Protein AF-F4RS37-F1 (afdb_monomer_lite)

Sequence (106 aa):
MKLVLSPKFLAIGFMLMCTAVIAGKDDDDCFKLLPGETYHGLSWTPEDNGGGLLSNSENHQVTVYAPGSDEKLETSEGTECIGSSLVHSGSEESDLFLWISIAGHH

Radius of gyration: 20.54 Å; chains: 1; bounding box: 35×50×62 Å

Organism: Melampsora larici-populina (strain 98AG31 / pathotype 3-4-7) (NCBI:txid747676)

Secondary structure (DSSP, 8-state):
------GGGSSSSSS-SS---------TTEEEE-BT-EETTEEEEE-TTS-EEEEETT---EEEE-TTSS-EEEE--SEEEEPGGG-EE-SSTT-EEEEEEETT--

Structure (mmCIF, N/CA/C/O backbone):
data_AF-F4RS37-F1
#
_entry.id   AF-F4RS37-F1
#
loop_
_atom_site.group_PDB
_atom_site.id
_atom_site.type_symbol
_atom_site.label_atom_id
_atom_site.label_alt_id
_atom_site.label_comp_id
_atom_site.label_asym_id
_atom_site.label_entity_id
_atom_site.label_seq_id
_atom_site.pdbx_PDB_ins_code
_atom_site.Cartn_x
_a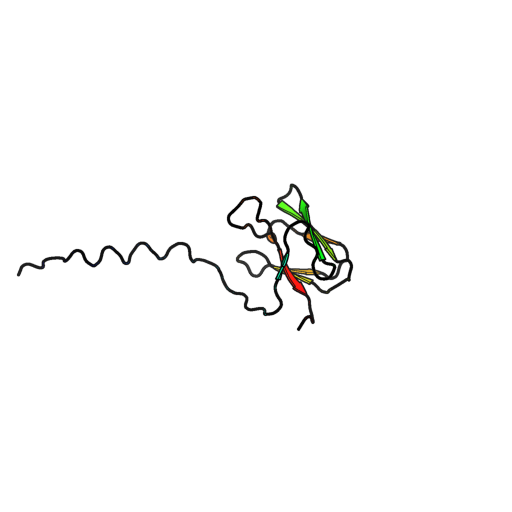tom_site.Cartn_y
_atom_site.Cartn_z
_atom_site.occupancy
_atom_site.B_iso_or_equiv
_atom_site.auth_seq_id
_atom_site.auth_comp_id
_atom_site.auth_asym_id
_atom_site.auth_atom_id
_atom_site.pdbx_PDB_model_num
ATOM 1 N N . MET A 1 1 ? 19.549 -38.589 -50.259 1.00 40.56 1 MET A N 1
ATOM 2 C CA . MET A 1 1 ? 18.445 -38.157 -49.374 1.00 40.56 1 MET A CA 1
ATOM 3 C C . MET A 1 1 ? 18.641 -36.676 -49.085 1.00 40.56 1 MET A C 1
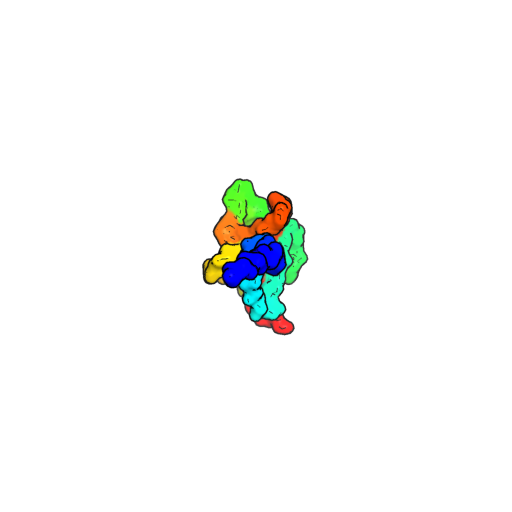ATOM 5 O O . MET A 1 1 ? 19.641 -36.322 -48.480 1.00 40.56 1 MET A O 1
ATOM 9 N N . LYS A 1 2 ? 17.784 -35.806 -49.632 1.00 42.41 2 LYS A N 1
ATOM 10 C CA . LYS A 1 2 ? 17.866 -34.344 -49.480 1.00 42.41 2 LYS A CA 1
ATOM 11 C C . LYS A 1 2 ? 16.826 -33.946 -48.431 1.00 42.41 2 LYS A C 1
ATOM 13 O O . LYS A 1 2 ? 15.637 -33.957 -48.731 1.00 42.41 2 LYS A O 1
ATOM 18 N N . LEU A 1 3 ? 17.263 -33.681 -47.201 1.00 48.34 3 LEU A N 1
ATOM 19 C CA . LEU A 1 3 ? 16.404 -33.112 -46.162 1.00 48.34 3 LEU A CA 1
ATOM 20 C C . LEU A 1 3 ? 16.273 -31.615 -46.442 1.00 48.34 3 LEU A C 1
ATOM 22 O O . LEU A 1 3 ? 17.206 -30.842 -46.244 1.00 48.34 3 LEU A O 1
ATOM 26 N N . VAL A 1 4 ? 15.124 -31.234 -46.989 1.00 53.84 4 VAL A N 1
ATOM 27 C CA . VAL A 1 4 ? 14.761 -29.843 -47.241 1.00 53.84 4 VAL A CA 1
ATOM 28 C C . VAL A 1 4 ? 14.186 -29.310 -45.931 1.00 53.84 4 VAL A C 1
ATOM 30 O O . VAL A 1 4 ? 13.060 -29.641 -45.564 1.00 53.84 4 VAL A O 1
ATOM 33 N N . LEU A 1 5 ? 14.993 -28.556 -45.183 1.00 50.84 5 LEU A N 1
ATOM 34 C CA . LEU A 1 5 ? 14.565 -27.887 -43.957 1.00 50.84 5 LEU A CA 1
ATOM 35 C C . LEU A 1 5 ? 13.531 -26.816 -44.339 1.00 50.84 5 LEU A C 1
ATOM 37 O O . LEU A 1 5 ? 13.869 -25.794 -44.933 1.00 50.84 5 LEU A O 1
ATOM 41 N N . SER A 1 6 ? 12.251 -27.077 -44.076 1.00 52.72 6 SER A N 1
ATOM 42 C CA . SER A 1 6 ? 11.177 -26.130 -44.380 1.00 52.72 6 SER A CA 1
ATOM 43 C C . SER A 1 6 ? 11.188 -24.940 -43.400 1.00 52.72 6 SER A C 1
ATOM 45 O O . SER A 1 6 ? 11.385 -25.171 -42.207 1.00 52.72 6 SER A O 1
ATOM 47 N N . PRO A 1 7 ? 10.871 -23.700 -43.826 1.00 49.19 7 PRO A N 1
ATOM 48 C CA . PRO A 1 7 ? 11.062 -22.466 -43.040 1.00 49.19 7 PRO A CA 1
ATOM 49 C C . PRO A 1 7 ? 10.055 -22.255 -41.893 1.00 49.19 7 PRO A C 1
ATOM 51 O O . PRO A 1 7 ? 9.968 -21.173 -41.323 1.00 49.19 7 PRO A O 1
ATOM 54 N N . LYS A 1 8 ? 9.244 -23.265 -41.567 1.00 44.78 8 LYS A N 1
ATOM 55 C CA . LYS A 1 8 ? 8.054 -23.126 -40.711 1.00 44.78 8 LYS A CA 1
ATOM 56 C C . LYS A 1 8 ? 8.330 -23.224 -39.208 1.00 44.78 8 LYS A C 1
ATOM 58 O O . LYS A 1 8 ? 7.390 -23.191 -38.426 1.00 44.78 8 LYS A O 1
ATOM 63 N N . PHE A 1 9 ? 9.595 -23.302 -38.799 1.00 51.53 9 PHE A N 1
ATOM 64 C CA . PHE A 1 9 ? 9.979 -23.428 -37.387 1.00 51.53 9 PHE A CA 1
ATOM 65 C C . PHE A 1 9 ? 10.626 -22.172 -36.788 1.00 51.53 9 PHE A C 1
ATOM 67 O O . PHE A 1 9 ? 11.031 -22.195 -35.632 1.00 51.53 9 PHE A O 1
ATOM 74 N N . LEU A 1 10 ? 10.679 -21.056 -37.522 1.00 49.94 10 LEU A N 1
ATOM 75 C CA . LEU A 1 10 ? 11.312 -19.819 -37.045 1.00 49.94 10 LEU A CA 1
ATOM 76 C C . LEU A 1 10 ? 10.327 -18.790 -36.447 1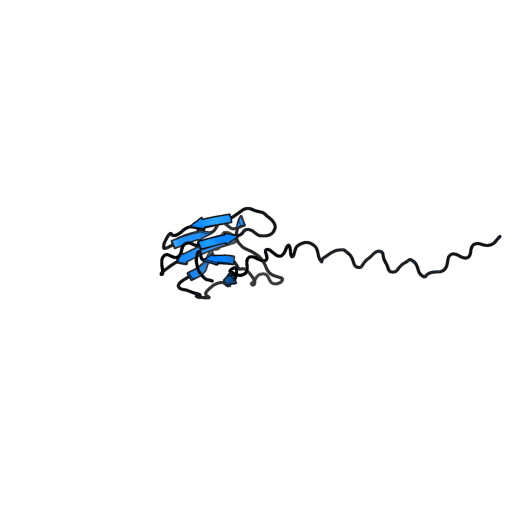.00 49.94 10 LEU A C 1
ATOM 78 O O . LEU A 1 10 ? 10.651 -17.612 -36.369 1.00 49.94 10 LEU A O 1
ATOM 82 N N . ALA A 1 11 ? 9.120 -19.201 -36.049 1.00 50.09 11 ALA A N 1
ATOM 83 C CA . ALA A 1 11 ? 8.093 -18.285 -35.526 1.00 50.09 11 ALA A CA 1
ATOM 84 C C . ALA A 1 11 ? 7.533 -18.677 -34.144 1.00 50.09 11 ALA A C 1
ATOM 86 O O . ALA A 1 11 ? 6.568 -18.078 -33.688 1.00 50.09 11 ALA A O 1
ATOM 87 N N . ILE A 1 12 ? 8.130 -19.664 -33.465 1.00 52.09 12 ILE A N 1
ATOM 88 C CA . ILE A 1 12 ? 7.692 -20.129 -32.128 1.00 52.09 12 ILE A CA 1
ATOM 89 C C . ILE A 1 12 ? 8.744 -19.784 -31.047 1.00 52.09 12 ILE A C 1
ATOM 91 O O . ILE A 1 12 ? 8.667 -20.229 -29.912 1.00 52.09 12 ILE A O 1
ATOM 95 N N . GLY A 1 13 ? 9.747 -18.962 -31.379 1.00 47.62 13 GLY A N 1
ATOM 96 C CA . GLY A 1 13 ? 10.866 -18.647 -30.480 1.00 47.62 13 GLY A CA 1
ATOM 97 C C . GLY A 1 13 ? 10.887 -17.239 -29.880 1.00 47.62 13 GLY A C 1
ATOM 98 O O . GLY A 1 13 ? 11.827 -16.938 -29.155 1.00 47.62 13 GLY A O 1
ATOM 99 N N . PHE A 1 14 ? 9.928 -16.357 -30.192 1.00 45.06 14 PHE A N 1
ATOM 100 C CA . PHE A 1 14 ? 10.070 -14.924 -29.869 1.00 45.06 14 PHE A CA 1
ATOM 101 C C . PHE A 1 14 ? 8.793 -14.216 -29.386 1.00 45.06 14 PHE A C 1
ATOM 103 O O . PHE A 1 14 ? 8.711 -12.995 -29.428 1.00 45.06 14 PHE A O 1
ATOM 110 N N . MET A 1 15 ? 7.791 -14.963 -28.916 1.00 46.72 15 MET A N 1
ATOM 111 C CA . MET A 1 15 ? 6.559 -14.388 -28.353 1.00 46.72 15 MET A CA 1
ATOM 112 C C . MET A 1 15 ? 6.243 -15.002 -26.980 1.00 46.72 15 MET A C 1
ATOM 114 O O . MET A 1 15 ? 5.124 -15.416 -26.705 1.00 46.72 15 MET A O 1
ATOM 118 N N . LEU A 1 16 ? 7.275 -15.157 -26.147 1.00 46.72 16 LEU A N 1
ATOM 119 C CA . LEU A 1 16 ? 7.176 -15.770 -24.814 1.00 46.72 16 LEU A CA 1
ATOM 120 C C . LEU A 1 16 ? 8.145 -15.117 -23.816 1.00 46.72 16 LEU A C 1
ATOM 122 O O . LEU A 1 16 ? 8.706 -15.764 -22.941 1.00 46.72 16 LEU A O 1
ATOM 126 N N . MET A 1 17 ? 8.364 -13.814 -23.982 1.00 46.38 17 MET A N 1
ATOM 127 C CA . MET A 1 17 ? 9.045 -12.955 -23.019 1.00 46.38 17 MET A CA 1
ATOM 128 C C . MET A 1 17 ? 8.209 -11.676 -22.908 1.00 46.38 17 MET A C 1
ATOM 130 O O . MET A 1 17 ? 7.883 -11.088 -23.934 1.00 46.38 17 MET A O 1
ATOM 134 N N . CYS A 1 18 ? 7.856 -11.306 -21.674 1.00 40.00 18 CYS A N 1
ATOM 135 C CA . CYS A 1 18 ? 6.997 -10.183 -21.246 1.00 40.00 18 CYS A CA 1
ATOM 136 C C . CYS A 1 18 ? 5.508 -10.463 -20.943 1.00 40.00 18 CYS A C 1
ATOM 138 O O . CYS A 1 18 ? 4.735 -9.521 -20.836 1.00 40.00 18 CYS A O 1
ATOM 140 N N . THR A 1 19 ? 5.107 -11.706 -20.657 1.00 45.59 19 THR A N 1
ATOM 141 C CA . THR A 1 19 ? 3.966 -11.971 -19.738 1.00 45.59 19 THR A CA 1
ATOM 142 C C . THR A 1 19 ? 4.451 -12.537 -18.404 1.00 45.59 19 THR A C 1
ATOM 144 O O . THR A 1 19 ? 3.785 -13.351 -17.768 1.00 45.59 19 THR A O 1
ATOM 147 N N . ALA A 1 20 ? 5.662 -12.154 -17.997 1.00 47.38 20 ALA A N 1
ATOM 148 C CA . ALA A 1 20 ? 6.180 -12.501 -16.690 1.00 47.38 20 ALA A CA 1
ATOM 149 C C . ALA A 1 20 ? 5.547 -11.566 -15.654 1.00 47.38 20 ALA A C 1
ATOM 151 O O . ALA A 1 20 ? 5.761 -10.359 -15.691 1.00 47.38 20 ALA A O 1
ATOM 152 N N . VAL A 1 21 ? 4.827 -12.186 -14.722 1.00 44.94 21 VAL A N 1
ATOM 153 C CA . VAL A 1 21 ? 4.367 -11.630 -13.445 1.00 44.94 21 VAL A CA 1
ATOM 154 C C . VAL A 1 21 ? 3.154 -10.697 -13.527 1.00 44.94 21 VAL A C 1
ATOM 156 O O . VAL A 1 21 ? 3.171 -9.569 -13.059 1.00 44.94 21 VAL A O 1
ATOM 159 N N . ILE A 1 22 ? 2.029 -11.235 -13.993 1.00 46.00 22 ILE A N 1
ATOM 160 C CA . ILE A 1 22 ? 0.811 -11.077 -13.188 1.00 46.00 22 ILE A CA 1
ATOM 161 C C . ILE A 1 22 ? 0.627 -12.425 -12.504 1.00 46.00 22 ILE A C 1
ATOM 163 O O . ILE A 1 22 ? -0.106 -13.294 -12.969 1.00 46.00 22 ILE A O 1
ATOM 167 N N . ALA A 1 23 ? 1.410 -12.649 -11.447 1.00 44.22 23 ALA A N 1
ATOM 168 C CA . ALA A 1 23 ? 1.004 -13.608 -10.440 1.00 44.22 23 ALA A CA 1
ATOM 169 C C . ALA A 1 23 ? -0.258 -13.004 -9.825 1.00 44.22 23 ALA A C 1
ATOM 171 O O . ALA A 1 23 ? -0.174 -12.103 -8.994 1.00 44.22 23 ALA A O 1
ATOM 172 N N . GLY A 1 24 ? -1.415 -13.416 -10.345 1.00 39.56 24 GLY A N 1
ATOM 173 C CA . GLY A 1 24 ? -2.690 -13.147 -9.714 1.00 39.56 24 GLY A CA 1
ATOM 174 C C . GLY A 1 24 ? -2.604 -13.660 -8.286 1.00 39.56 24 GLY A C 1
ATOM 175 O O . GLY A 1 24 ? -2.543 -14.867 -8.058 1.00 39.56 24 GLY A O 1
ATOM 176 N N . LYS A 1 25 ? -2.541 -12.739 -7.326 1.00 47.38 25 LYS A N 1
ATOM 177 C CA . LYS A 1 25 ? -3.200 -12.984 -6.055 1.00 47.38 25 LYS A CA 1
ATOM 178 C C . LYS A 1 25 ? -4.673 -12.713 -6.335 1.00 47.38 25 LYS A C 1
ATOM 180 O O . LYS A 1 25 ? -5.109 -11.568 -6.319 1.00 47.38 25 LYS A O 1
ATOM 185 N N . ASP A 1 26 ? -5.389 -13.781 -6.673 1.00 44.91 26 ASP A N 1
ATOM 186 C CA . ASP A 1 26 ? -6.829 -13.897 -6.449 1.00 44.91 26 ASP A CA 1
ATOM 187 C C . ASP A 1 26 ? -7.072 -13.867 -4.924 1.00 44.91 26 ASP A C 1
ATOM 189 O O . ASP A 1 26 ? -7.408 -14.874 -4.309 1.00 44.91 26 ASP A O 1
ATOM 193 N N . ASP A 1 27 ? -6.794 -12.731 -4.286 1.00 54.31 27 ASP A N 1
ATOM 194 C CA . ASP A 1 27 ? -7.449 -12.361 -3.039 1.00 54.31 27 ASP A CA 1
ATOM 195 C C . ASP A 1 27 ? -8.620 -11.492 -3.511 1.00 54.31 27 ASP A C 1
ATOM 197 O O . ASP A 1 27 ? -8.398 -10.349 -3.916 1.00 54.31 27 ASP A O 1
ATOM 201 N N . ASP A 1 28 ? -9.838 -12.051 -3.544 1.00 59.31 28 ASP A N 1
ATOM 202 C CA . ASP A 1 28 ? -11.073 -11.410 -4.052 1.00 59.31 28 ASP A CA 1
ATOM 203 C C . ASP A 1 28 ? -11.348 -10.010 -3.438 1.00 59.31 28 ASP A C 1
ATOM 205 O O . ASP A 1 28 ? -12.151 -9.243 -3.968 1.00 59.31 28 ASP A O 1
ATOM 209 N N . ASP A 1 29 ? -10.620 -9.639 -2.378 1.00 78.00 29 ASP A N 1
ATOM 210 C CA . ASP A 1 29 ? -10.783 -8.412 -1.595 1.00 78.00 29 ASP A CA 1
ATOM 211 C C . ASP A 1 29 ? -9.647 -7.378 -1.801 1.00 78.00 29 ASP A C 1
ATOM 213 O O . ASP A 1 29 ? -9.573 -6.372 -1.085 1.00 78.00 29 ASP A O 1
ATOM 217 N N . CYS A 1 30 ? -8.731 -7.602 -2.754 1.00 87.12 30 CYS A N 1
ATOM 218 C CA . CYS A 1 30 ? -7.683 -6.632 -3.092 1.00 87.12 30 CYS A CA 1
ATOM 219 C C . CYS A 1 30 ? -8.174 -5.563 -4.079 1.00 87.12 30 CYS A C 1
ATOM 221 O O . CYS A 1 30 ? -8.758 -5.864 -5.120 1.00 87.12 30 CYS A O 1
ATOM 223 N N . PHE A 1 31 ? -7.841 -4.300 -3.822 1.00 90.19 31 PHE A N 1
ATOM 224 C CA . PHE A 1 31 ? -8.096 -3.192 -4.739 1.00 90.19 31 PHE A CA 1
ATOM 225 C C . PHE A 1 31 ? -6.854 -2.323 -4.945 1.00 90.19 31 PHE A C 1
ATOM 227 O O . PHE A 1 31 ? -5.935 -2.270 -4.123 1.00 90.19 31 PHE A O 1
ATOM 234 N N . LYS A 1 32 ? -6.838 -1.642 -6.090 1.00 91.94 32 LYS A N 1
ATOM 235 C CA . LYS A 1 32 ? -5.803 -0.684 -6.467 1.00 91.94 32 LYS A CA 1
ATOM 236 C C . LYS A 1 32 ? -6.154 0.678 -5.873 1.00 91.94 32 LYS A C 1
ATOM 238 O O . LYS A 1 32 ? -7.238 1.183 -6.147 1.00 91.94 32 LYS A O 1
ATOM 243 N N . LEU A 1 33 ? -5.233 1.282 -5.123 1.00 92.75 33 LEU A N 1
ATOM 244 C CA . LEU A 1 33 ? -5.350 2.658 -4.637 1.00 92.75 33 LEU A CA 1
ATOM 245 C C . LEU A 1 33 ? -4.334 3.552 -5.356 1.00 92.75 33 LEU A C 1
ATOM 247 O O . LEU A 1 33 ? -3.123 3.344 -5.233 1.00 92.75 33 LEU A O 1
ATOM 251 N N . LEU A 1 34 ? -4.826 4.529 -6.121 1.00 92.12 34 LEU A N 1
ATOM 252 C CA . LEU A 1 34 ? -3.997 5.515 -6.817 1.00 92.12 34 LEU A CA 1
ATOM 253 C C . LEU A 1 34 ? -3.654 6.717 -5.914 1.00 92.12 34 LEU A C 1
ATOM 255 O O . LEU A 1 34 ? -4.343 6.967 -4.920 1.00 92.12 34 LEU A O 1
ATOM 259 N N . PRO A 1 35 ? -2.612 7.499 -6.258 1.00 91.62 35 PRO A N 1
ATOM 260 C CA . PRO A 1 35 ? -2.256 8.720 -5.554 1.00 91.62 35 PRO A CA 1
ATOM 261 C C . PRO A 1 35 ? -3.434 9.692 -5.525 1.00 91.62 35 PRO A C 1
ATOM 263 O O . PRO A 1 35 ? -4.004 10.018 -6.566 1.00 91.62 35 PRO A O 1
ATOM 266 N N . GLY A 1 36 ? -3.774 10.194 -4.341 1.00 87.50 36 GLY A N 1
ATOM 267 C CA . GLY A 1 36 ? -4.832 11.188 -4.164 1.00 87.50 36 GLY A CA 1
ATOM 268 C C . GLY A 1 36 ? -6.261 10.658 -4.318 1.00 87.50 36 GLY A C 1
ATOM 269 O O . GLY A 1 36 ? -7.199 11.430 -4.122 1.00 87.50 36 GLY A O 1
ATOM 270 N N . GLU A 1 37 ? -6.451 9.372 -4.624 1.00 90.69 37 GLU A N 1
ATOM 271 C CA . GLU A 1 37 ? -7.763 8.738 -4.523 1.00 90.69 37 GLU A CA 1
ATOM 272 C C . GLU A 1 37 ? -8.088 8.403 -3.066 1.00 90.69 37 GLU A C 1
ATOM 274 O O . GLU A 1 37 ? -7.200 8.128 -2.255 1.00 90.69 37 GLU A O 1
ATOM 279 N N . THR A 1 38 ? -9.383 8.416 -2.749 1.00 93.25 38 THR A N 1
ATOM 280 C CA . THR A 1 38 ? -9.894 7.979 -1.450 1.00 93.25 38 THR A CA 1
ATOM 281 C C . THR A 1 38 ? -10.869 6.828 -1.648 1.00 93.25 38 THR A C 1
ATOM 283 O O . THR A 1 38 ? -11.849 6.968 -2.381 1.00 93.25 38 THR A O 1
ATOM 286 N N . TYR A 1 39 ? -10.641 5.717 -0.953 1.00 90.31 39 TYR A N 1
ATOM 287 C CA . TYR A 1 39 ? -11.497 4.534 -0.987 1.00 90.31 39 TYR A CA 1
ATOM 288 C C . TYR A 1 39 ? -11.650 3.957 0.423 1.00 90.31 39 TYR A C 1
ATOM 290 O O . TYR A 1 39 ? -10.648 3.708 1.082 1.00 90.31 39 TYR A O 1
ATOM 298 N N . HIS A 1 40 ? -12.886 3.786 0.912 1.00 88.69 40 HIS A N 1
ATOM 299 C CA . HIS A 1 40 ? -13.176 3.327 2.290 1.00 88.69 40 HIS A CA 1
ATOM 300 C C . HIS A 1 40 ? -12.365 4.059 3.372 1.00 88.69 40 HIS A C 1
ATOM 302 O O . HIS A 1 40 ? -11.736 3.449 4.230 1.00 88.69 40 HIS A O 1
ATOM 308 N N . GLY A 1 41 ? -12.279 5.388 3.271 1.00 91.50 41 GLY A N 1
ATOM 309 C CA . GLY A 1 41 ? -11.514 6.204 4.218 1.00 91.50 41 GLY A CA 1
ATOM 310 C C . GLY A 1 41 ? -9.988 6.055 4.134 1.00 91.50 41 GLY A C 1
ATOM 311 O O . GLY A 1 41 ? -9.292 6.685 4.938 1.00 91.50 41 GLY A O 1
ATOM 312 N N . LEU A 1 42 ? -9.476 5.277 3.173 1.00 94.62 42 LEU A N 1
AT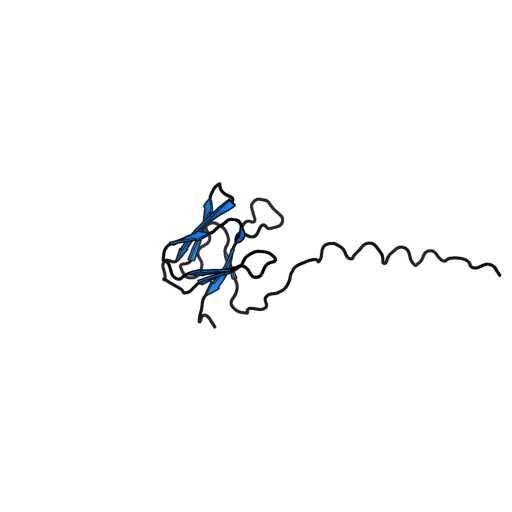OM 313 C CA . LEU A 1 42 ? -8.059 5.166 2.843 1.00 94.62 42 LEU A CA 1
ATOM 314 C C . LEU A 1 42 ? -7.689 6.144 1.740 1.00 94.62 42 LEU A C 1
ATOM 316 O O . LEU A 1 42 ? -8.362 6.186 0.715 1.00 94.62 42 LEU A O 1
ATOM 320 N N . SER A 1 43 ? -6.603 6.883 1.916 1.00 95.81 43 SER A N 1
ATOM 321 C CA . SER A 1 43 ? -6.009 7.699 0.858 1.00 95.81 43 SER A CA 1
ATOM 322 C C . SER A 1 43 ? -4.496 7.602 0.904 1.00 95.81 43 SER A C 1
ATOM 324 O O . SER A 1 43 ? -3.905 7.437 1.970 1.00 95.81 43 SER A O 1
ATOM 326 N N . TRP A 1 44 ? -3.851 7.687 -0.254 1.00 94.94 44 TRP A N 1
ATOM 327 C CA . TRP A 1 44 ? -2.401 7.574 -0.337 1.00 94.94 44 TRP A CA 1
ATOM 328 C C . TRP A 1 44 ? -1.789 8.761 -1.072 1.00 94.94 44 TRP A C 1
ATOM 330 O O . TRP A 1 44 ? -2.288 9.207 -2.104 1.00 94.94 44 TRP A O 1
ATOM 340 N N . THR A 1 45 ? -0.704 9.289 -0.510 1.00 94.56 45 THR A N 1
ATOM 341 C CA . THR A 1 45 ? 0.054 10.409 -1.067 1.00 94.56 45 THR A CA 1
ATOM 342 C C . THR A 1 45 ? 1.515 9.995 -1.230 1.00 94.56 45 THR A C 1
ATOM 344 O O . THR A 1 45 ? 2.175 9.761 -0.217 1.00 94.56 45 THR A O 1
ATOM 347 N N . PRO A 1 46 ? 2.033 9.881 -2.464 1.00 92.62 46 PRO A N 1
ATOM 348 C CA . PRO A 1 46 ? 3.437 9.583 -2.697 1.00 92.62 46 PRO A CA 1
ATOM 349 C C . PRO A 1 46 ? 4.331 10.736 -2.232 1.00 92.62 46 PRO A C 1
ATOM 351 O O . PRO A 1 46 ? 3.950 11.906 -2.300 1.00 92.62 46 PRO A O 1
ATOM 354 N N . GLU A 1 47 ? 5.534 10.390 -1.792 1.00 90.38 47 GLU A N 1
ATOM 355 C CA . GLU A 1 47 ? 6.581 11.335 -1.403 1.00 90.38 47 GLU A CA 1
ATOM 356 C C . GLU A 1 47 ? 7.828 11.157 -2.285 1.00 90.38 47 GLU A C 1
ATOM 358 O O . GLU A 1 47 ? 8.021 10.128 -2.936 1.00 90.38 47 GLU A O 1
ATOM 363 N N . ASP A 1 48 ? 8.716 12.156 -2.282 1.00 83.19 48 ASP A N 1
ATOM 364 C CA . ASP A 1 48 ? 9.895 12.226 -3.164 1.00 83.19 48 ASP A CA 1
ATOM 365 C C . ASP A 1 48 ? 10.881 11.046 -3.012 1.00 83.19 48 ASP A C 1
ATOM 367 O O . ASP A 1 48 ? 11.760 10.843 -3.850 1.00 83.19 48 ASP A O 1
ATOM 371 N N . ASN A 1 49 ? 10.762 10.252 -1.944 1.00 80.75 49 ASN A N 1
ATOM 372 C CA . ASN A 1 49 ? 11.602 9.082 -1.670 1.00 80.75 49 ASN A CA 1
ATOM 373 C C . ASN A 1 49 ? 11.122 7.787 -2.365 1.00 80.75 49 ASN A C 1
ATOM 375 O O . ASN A 1 49 ? 11.708 6.724 -2.142 1.00 80.75 49 ASN A O 1
ATOM 379 N N . GLY A 1 50 ? 10.064 7.862 -3.181 1.00 82.12 50 GLY A N 1
ATOM 380 C CA . GLY A 1 50 ? 9.457 6.721 -3.873 1.00 82.12 50 GLY A CA 1
ATOM 381 C C . GLY A 1 50 ? 8.492 5.901 -3.013 1.00 82.12 50 GLY A C 1
ATOM 382 O O . GLY A 1 50 ? 7.944 4.918 -3.500 1.00 82.12 50 GLY A O 1
ATOM 383 N N . GLY A 1 51 ? 8.311 6.273 -1.746 1.00 90.56 51 GLY A N 1
ATOM 384 C CA . GLY A 1 51 ? 7.278 5.765 -0.851 1.00 90.56 51 GLY A CA 1
ATOM 385 C C . GLY A 1 51 ? 6.107 6.741 -0.755 1.00 90.56 51 GLY A C 1
ATOM 386 O O . GLY A 1 51 ? 5.788 7.454 -1.708 1.00 90.56 51 GLY A O 1
ATOM 387 N N . GLY A 1 52 ? 5.467 6.797 0.409 1.00 94.38 52 GLY A N 1
ATOM 388 C CA . GLY A 1 52 ? 4.474 7.825 0.698 1.00 94.38 52 GLY A CA 1
ATOM 389 C C . GLY A 1 52 ? 3.759 7.634 2.026 1.00 94.38 52 GLY A C 1
ATOM 390 O O . GLY A 1 52 ? 4.125 6.782 2.831 1.00 94.38 52 GLY A O 1
ATOM 391 N N . LEU A 1 53 ? 2.703 8.409 2.234 1.00 95.88 53 LEU A N 1
ATOM 392 C CA . LEU A 1 53 ? 1.842 8.324 3.409 1.00 95.88 53 LEU A CA 1
ATOM 393 C C . LEU A 1 53 ? 0.503 7.697 3.033 1.00 95.88 53 LEU A C 1
ATOM 395 O O . LEU A 1 53 ? -0.185 8.191 2.137 1.00 95.88 53 LEU A O 1
ATOM 399 N N . LEU A 1 54 ? 0.132 6.625 3.730 1.00 96.44 54 LEU A N 1
ATOM 400 C CA . LEU A 1 54 ? -1.208 6.048 3.699 1.00 96.44 54 LEU A CA 1
ATOM 401 C C . LEU A 1 54 ? -1.994 6.600 4.889 1.00 96.44 54 LEU A C 1
ATOM 403 O O . LEU A 1 54 ? -1.617 6.385 6.037 1.00 96.44 54 LEU A O 1
ATOM 407 N N . SER A 1 55 ? -3.086 7.308 4.628 1.00 96.94 55 SER A N 1
ATOM 408 C CA . SER A 1 55 ? -4.045 7.728 5.646 1.00 96.94 55 SER A CA 1
ATOM 409 C C . SER A 1 55 ? -5.177 6.714 5.728 1.00 96.94 55 SER A C 1
ATOM 411 O O . SER A 1 55 ? -5.680 6.280 4.698 1.00 96.94 55 SER A O 1
ATOM 413 N N . ASN A 1 56 ? -5.586 6.360 6.943 1.00 95.00 56 ASN A N 1
ATOM 414 C CA . ASN A 1 56 ? -6.649 5.407 7.240 1.00 95.00 56 ASN A CA 1
ATOM 415 C C . ASN A 1 56 ? -7.606 6.017 8.264 1.00 95.00 56 ASN A C 1
ATOM 417 O O . ASN A 1 56 ? -7.559 5.743 9.461 1.00 95.00 56 ASN A O 1
ATOM 421 N N . SER A 1 57 ? -8.471 6.901 7.781 1.00 94.12 57 SER A N 1
ATOM 422 C CA . SER A 1 57 ? -9.369 7.683 8.639 1.00 94.12 57 SER A CA 1
ATOM 423 C C . SER A 1 57 ? -10.438 6.845 9.353 1.00 94.12 57 SER A C 1
ATOM 425 O O . SER A 1 57 ? -10.983 7.278 10.369 1.00 94.12 57 SER A O 1
ATOM 427 N N . GLU A 1 58 ? -10.708 5.641 8.850 1.00 91.25 58 GLU A N 1
ATOM 428 C CA . GLU A 1 58 ? -11.710 4.719 9.388 1.00 91.25 58 GLU A CA 1
ATOM 429 C C . GLU A 1 58 ? -11.100 3.624 10.289 1.00 91.25 58 GLU A C 1
ATOM 431 O O . GLU A 1 58 ? -11.841 2.840 10.877 1.00 91.25 58 GLU A O 1
ATOM 436 N N . ASN A 1 59 ? -9.771 3.619 10.484 1.00 88.88 59 ASN A N 1
ATOM 437 C CA . ASN A 1 59 ? -9.018 2.631 11.277 1.00 88.88 59 ASN A CA 1
ATOM 438 C C . ASN A 1 59 ? -9.281 1.176 10.854 1.00 88.88 59 ASN A C 1
ATOM 440 O O . ASN A 1 59 ? -9.362 0.271 11.690 1.00 88.88 59 ASN A O 1
ATOM 444 N N . HIS A 1 60 ? -9.415 0.948 9.548 1.00 91.12 60 HIS A N 1
ATOM 445 C CA . HIS A 1 60 ? -9.503 -0.399 8.994 1.00 91.12 60 HIS A CA 1
ATOM 446 C C . HIS A 1 60 ? -8.237 -1.191 9.306 1.00 91.12 60 HIS A C 1
ATOM 448 O O . HIS A 1 60 ? -7.151 -0.622 9.390 1.00 91.12 60 HIS A O 1
ATOM 454 N N . GLN A 1 61 ? -8.351 -2.509 9.432 1.00 93.88 61 GLN A N 1
ATOM 455 C CA . GLN A 1 61 ? -7.171 -3.363 9.377 1.00 93.88 61 GLN A CA 1
ATOM 456 C C . GLN A 1 61 ? -6.814 -3.577 7.907 1.00 93.88 61 GLN A C 1
ATOM 458 O O . GLN A 1 61 ? -7.587 -4.173 7.157 1.00 93.88 61 GLN A O 1
ATOM 463 N N . VAL A 1 62 ? -5.658 -3.064 7.503 1.00 94.06 62 VAL A N 1
ATOM 464 C CA . VAL A 1 62 ? -5.233 -2.952 6.110 1.00 94.06 62 VAL A CA 1
ATOM 465 C C . VAL A 1 62 ? -3.987 -3.793 5.877 1.00 94.06 62 VAL A C 1
ATOM 467 O O . VAL A 1 62 ? -3.075 -3.799 6.703 1.00 94.06 62 VAL A O 1
ATOM 470 N N . THR A 1 63 ? -3.926 -4.460 4.727 1.00 95.06 63 THR A N 1
ATOM 471 C CA . THR A 1 63 ? -2.698 -5.084 4.224 1.00 95.06 63 THR A CA 1
ATOM 472 C C . THR A 1 63 ? -2.277 -4.413 2.923 1.00 95.06 63 THR A C 1
ATOM 474 O O . THR A 1 63 ? -3.060 -4.364 1.980 1.00 95.06 63 THR A O 1
ATOM 477 N N . VAL A 1 64 ? -1.042 -3.916 2.858 1.00 95.25 64 VAL A N 1
ATOM 478 C CA . VAL A 1 64 ? -0.417 -3.357 1.649 1.00 95.25 64 VAL A CA 1
ATOM 479 C C . VAL A 1 64 ? 0.609 -4.354 1.121 1.00 95.25 64 VAL A C 1
ATOM 481 O O . VAL A 1 64 ? 1.468 -4.804 1.879 1.00 95.25 64 VAL A O 1
ATOM 484 N N . TYR A 1 65 ? 0.540 -4.702 -0.162 1.00 93.38 65 TYR A N 1
ATOM 485 C CA . TYR A 1 65 ? 1.363 -5.765 -0.752 1.00 93.38 65 TYR A CA 1
ATOM 486 C C . TYR A 1 65 ? 2.474 -5.217 -1.647 1.00 93.38 65 TYR A C 1
ATOM 488 O O . TYR A 1 65 ? 2.232 -4.330 -2.465 1.00 93.38 65 TYR A O 1
ATOM 496 N N . ALA A 1 66 ? 3.669 -5.802 -1.562 1.00 93.06 66 ALA A N 1
ATOM 497 C CA . ALA A 1 66 ? 4.789 -5.474 -2.439 1.00 93.06 66 ALA A CA 1
ATOM 498 C C . ALA A 1 66 ? 4.620 -6.022 -3.874 1.00 93.06 66 ALA A C 1
ATOM 500 O O . ALA A 1 66 ? 4.006 -7.075 -4.082 1.00 93.06 66 ALA A O 1
ATOM 501 N N . PRO A 1 67 ? 5.201 -5.359 -4.892 1.00 90.75 67 PRO A N 1
ATOM 502 C CA . PRO A 1 67 ? 5.282 -5.883 -6.250 1.00 90.75 67 PRO A CA 1
ATOM 503 C C . PRO A 1 67 ? 6.218 -7.092 -6.346 1.00 90.75 67 PRO A C 1
ATOM 505 O O . PRO A 1 67 ? 7.402 -7.020 -6.025 1.00 90.75 67 PRO A O 1
ATOM 508 N N . GLY A 1 68 ? 5.699 -8.206 -6.870 1.00 85.50 68 GLY A N 1
ATOM 509 C CA . GLY A 1 68 ? 6.507 -9.371 -7.251 1.00 85.50 68 GLY A CA 1
ATOM 510 C C . GLY A 1 68 ? 7.167 -10.126 -6.091 1.00 85.50 68 GLY A C 1
ATOM 511 O O . GLY A 1 68 ? 8.062 -10.935 -6.340 1.00 85.50 68 GLY A O 1
ATOM 512 N N . SER A 1 69 ? 6.746 -9.886 -4.847 1.00 84.88 69 SER A N 1
ATOM 513 C CA . SER A 1 69 ? 7.244 -10.577 -3.655 1.00 84.88 69 SER A CA 1
ATOM 514 C C . SER A 1 69 ? 6.107 -10.903 -2.676 1.00 84.88 69 SER A C 1
ATOM 516 O O . SER A 1 69 ? 4.959 -10.507 -2.876 1.00 84.88 69 SER A O 1
ATOM 518 N N . ASP A 1 70 ? 6.426 -11.653 -1.619 1.00 87.19 70 ASP A N 1
ATOM 519 C CA . ASP A 1 70 ? 5.504 -11.931 -0.508 1.00 87.19 70 ASP A CA 1
ATOM 520 C C . ASP A 1 70 ? 5.623 -10.907 0.638 1.00 87.19 70 ASP A C 1
ATOM 522 O O . ASP A 1 70 ? 5.013 -11.083 1.695 1.00 87.19 70 ASP A O 1
ATOM 526 N N . GLU A 1 71 ? 6.414 -9.844 0.456 1.00 90.31 71 GLU A N 1
ATOM 527 C CA . GLU A 1 71 ? 6.500 -8.747 1.421 1.00 90.31 71 GLU A CA 1
ATOM 528 C C . GLU A 1 71 ? 5.158 -8.009 1.487 1.00 90.31 71 GLU A C 1
ATOM 530 O O . GLU A 1 71 ? 4.520 -7.717 0.472 1.00 90.31 71 GLU A O 1
ATOM 535 N N . LYS A 1 72 ? 4.718 -7.723 2.710 1.00 93.69 72 LYS A N 1
ATOM 536 C CA . LYS A 1 72 ? 3.496 -6.975 2.978 1.00 93.69 72 LYS A CA 1
ATOM 537 C C . LYS A 1 72 ? 3.625 -6.182 4.267 1.00 93.69 72 LYS A C 1
ATOM 539 O O . LYS A 1 72 ? 4.363 -6.573 5.172 1.00 93.69 72 LYS A O 1
ATOM 544 N N . LEU A 1 73 ? 2.860 -5.104 4.346 1.00 93.94 73 LEU A N 1
ATOM 545 C CA . LEU A 1 73 ? 2.670 -4.313 5.549 1.00 93.94 73 LEU A CA 1
ATOM 546 C C . LEU A 1 73 ? 1.239 -4.491 6.037 1.00 93.94 73 LEU A C 1
ATOM 548 O O . LEU A 1 73 ? 0.299 -4.168 5.319 1.00 93.94 73 LEU A O 1
ATOM 552 N N . GLU A 1 74 ? 1.086 -4.990 7.255 1.00 94.56 74 GLU A N 1
ATOM 553 C CA . GLU A 1 74 ? -0.199 -5.049 7.947 1.00 94.56 74 GLU A CA 1
ATOM 554 C C . GLU A 1 74 ? -0.242 -3.912 8.965 1.00 94.56 74 GLU A C 1
ATOM 556 O O . GLU A 1 74 ? 0.636 -3.813 9.823 1.00 94.56 74 GLU A O 1
ATOM 561 N N . THR A 1 75 ? -1.243 -3.043 8.866 1.00 93.12 75 THR A N 1
ATOM 562 C CA . THR A 1 75 ? -1.397 -1.897 9.765 1.00 93.12 75 THR A CA 1
ATOM 563 C C . THR A 1 75 ? -2.872 -1.614 10.029 1.00 93.12 75 THR A C 1
ATOM 565 O O . THR A 1 75 ? -3.745 -1.914 9.217 1.00 93.12 75 THR A O 1
ATOM 568 N N . SER A 1 76 ? -3.156 -1.033 11.188 1.00 90.50 76 SER A N 1
ATOM 569 C CA . SER A 1 76 ? -4.449 -0.427 11.520 1.00 90.50 76 SER A CA 1
ATOM 570 C C . SER A 1 76 ? -4.281 1.020 11.986 1.00 90.50 76 SER A C 1
ATOM 572 O O . SER A 1 76 ? -5.201 1.596 12.564 1.00 90.50 76 SER A O 1
ATOM 574 N N . GLU A 1 77 ? -3.084 1.582 11.804 1.00 88.38 77 GLU A N 1
ATOM 575 C CA . GLU A 1 77 ? -2.763 2.944 12.209 1.00 88.38 77 GLU A CA 1
ATOM 576 C C . GLU A 1 77 ? -3.519 3.944 11.337 1.00 88.38 77 GLU A C 1
ATOM 578 O O . GLU A 1 77 ? -3.700 3.734 10.137 1.00 88.38 77 GLU A O 1
ATOM 583 N N . GLY A 1 78 ? -3.930 5.066 11.931 1.00 88.12 78 GLY A N 1
ATOM 584 C CA . GLY A 1 78 ? -4.645 6.119 11.206 1.00 88.12 78 GLY A CA 1
ATOM 585 C C . GLY A 1 78 ? -3.784 6.823 10.149 1.00 88.12 78 GLY A C 1
ATOM 586 O O . GLY A 1 78 ? -4.302 7.478 9.242 1.00 88.12 78 GLY A O 1
ATOM 587 N N . THR A 1 79 ? -2.459 6.723 10.252 1.00 93.19 79 THR A N 1
ATOM 588 C CA . THR A 1 79 ? -1.505 7.171 9.232 1.00 93.19 79 THR A CA 1
ATOM 589 C C . THR A 1 79 ? -0.251 6.309 9.302 1.00 93.19 79 THR A C 1
ATOM 591 O O . THR A 1 79 ? 0.323 6.161 10.377 1.00 93.19 79 THR A O 1
ATOM 594 N N . GLU A 1 80 ? 0.182 5.783 8.161 1.00 94.94 80 GLU A N 1
ATOM 595 C CA . GLU A 1 80 ? 1.312 4.863 8.045 1.00 94.94 80 GLU A CA 1
ATOM 596 C C . GLU A 1 80 ? 2.285 5.326 6.954 1.00 94.94 80 GLU A C 1
ATOM 598 O O . GLU A 1 80 ? 1.871 5.790 5.885 1.00 94.94 80 GLU A O 1
ATOM 603 N N . CYS A 1 81 ? 3.585 5.170 7.209 1.00 94.38 81 CYS A N 1
ATOM 604 C CA . CYS A 1 81 ? 4.618 5.434 6.213 1.00 94.38 81 CYS A CA 1
ATOM 605 C C . CYS A 1 81 ? 4.813 4.196 5.333 1.00 94.38 81 CYS A C 1
ATOM 607 O O . CYS A 1 81 ? 5.274 3.151 5.789 1.00 94.38 81 CYS A O 1
ATOM 609 N N . ILE A 1 82 ? 4.522 4.332 4.045 1.00 94.75 82 ILE A N 1
ATOM 610 C CA . ILE A 1 82 ? 4.689 3.275 3.056 1.00 94.75 82 ILE A CA 1
ATOM 611 C C . ILE A 1 82 ? 6.074 3.390 2.431 1.00 94.75 82 ILE A C 1
ATOM 613 O O . ILE A 1 82 ? 6.409 4.391 1.797 1.00 94.75 82 ILE A O 1
ATOM 617 N N . GLY A 1 83 ? 6.888 2.351 2.610 1.00 93.56 83 GLY A N 1
ATOM 618 C CA . GLY A 1 83 ? 8.188 2.247 1.958 1.00 93.56 83 GLY A CA 1
ATOM 619 C C . 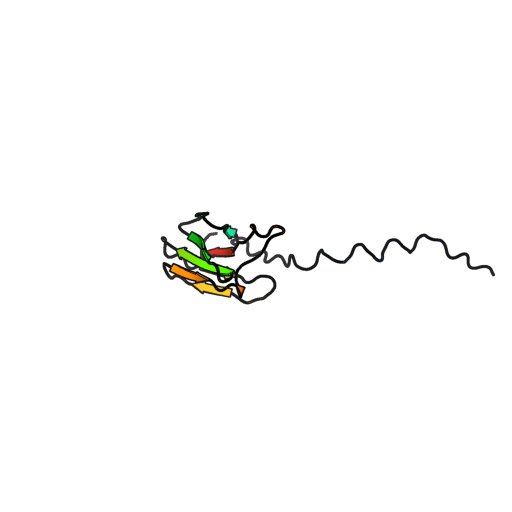GLY A 1 83 ? 8.056 2.068 0.446 1.00 93.56 83 GLY A C 1
ATOM 620 O O . GLY A 1 83 ? 7.095 1.475 -0.040 1.00 93.56 83 GLY A O 1
ATOM 621 N N . SER A 1 84 ? 9.058 2.524 -0.305 1.00 92.38 84 SER A N 1
ATOM 622 C CA . SER A 1 84 ? 9.097 2.366 -1.765 1.00 92.38 84 SER A CA 1
ATOM 623 C C . SER A 1 84 ? 9.087 0.905 -2.228 1.00 92.38 84 SER A C 1
ATOM 625 O O . SER A 1 84 ? 8.662 0.629 -3.345 1.00 92.38 84 SER A O 1
ATOM 627 N N . SER A 1 85 ? 9.482 -0.045 -1.368 1.00 93.12 85 SER A N 1
ATOM 628 C CA . SER A 1 85 ? 9.368 -1.487 -1.636 1.00 93.12 85 SER A CA 1
ATOM 629 C C . SER A 1 85 ? 7.927 -1.977 -1.767 1.00 93.12 85 SER A C 1
ATOM 631 O O . SER A 1 85 ? 7.717 -3.052 -2.315 1.00 93.12 85 SER A O 1
ATOM 633 N N . LEU A 1 86 ? 6.942 -1.212 -1.287 1.00 93.88 86 LEU A N 1
ATOM 634 C CA . LEU A 1 86 ? 5.518 -1.550 -1.335 1.00 93.88 86 LEU A CA 1
ATOM 635 C C . LEU A 1 86 ? 4.769 -0.819 -2.460 1.00 93.88 86 LEU A C 1
ATOM 637 O O . LEU A 1 86 ? 3.593 -1.092 -2.695 1.00 93.88 86 LEU A O 1
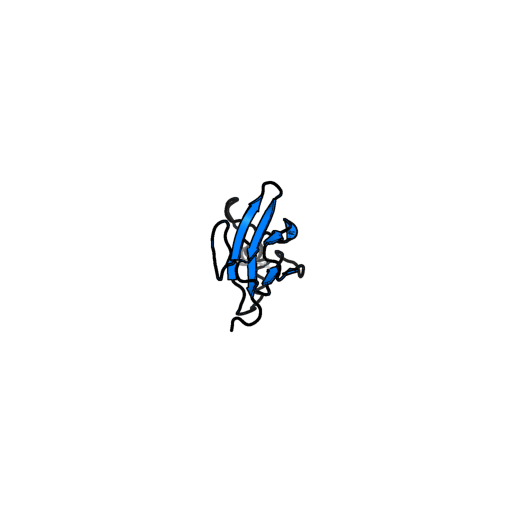ATOM 641 N N . VAL A 1 87 ? 5.430 0.113 -3.152 1.00 94.06 87 VAL A N 1
ATOM 642 C CA . VAL A 1 87 ? 4.823 0.917 -4.216 1.00 94.06 87 VAL A CA 1
ATOM 643 C C . VAL A 1 87 ? 4.975 0.199 -5.551 1.00 94.06 87 VAL A C 1
ATOM 645 O O . VAL A 1 87 ? 6.071 -0.189 -5.953 1.00 94.06 87 VAL A O 1
ATOM 648 N N . HIS A 1 88 ? 3.863 0.034 -6.260 1.00 91.94 88 HIS A N 1
ATOM 649 C CA . HIS A 1 88 ? 3.845 -0.539 -7.600 1.00 91.94 88 HIS A CA 1
ATOM 650 C C . HIS A 1 88 ? 3.985 0.574 -8.629 1.00 91.94 88 HIS A C 1
ATOM 652 O O . HIS A 1 88 ? 3.393 1.639 -8.471 1.00 91.94 88 HIS A O 1
ATOM 658 N N . SER A 1 89 ? 4.732 0.312 -9.698 1.00 88.88 89 SER A N 1
ATOM 659 C CA . SER A 1 89 ? 4.816 1.184 -10.867 1.00 88.88 89 SER A CA 1
ATOM 660 C C . SER A 1 89 ? 4.081 0.556 -12.049 1.00 88.88 89 SER A C 1
ATOM 662 O O . SER A 1 89 ? 4.281 -0.613 -12.388 1.00 88.88 89 SER A O 1
ATOM 664 N N . GLY A 1 90 ? 3.191 1.329 -12.667 1.00 77.56 90 GLY A N 1
ATOM 665 C CA . GLY A 1 90 ? 2.577 0.983 -13.942 1.00 77.56 90 GLY A CA 1
ATOM 666 C C . GLY A 1 90 ? 3.484 1.303 -15.131 1.00 77.56 90 GLY A C 1
ATOM 667 O O . GLY A 1 90 ? 4.686 1.530 -15.000 1.00 77.56 90 GLY A O 1
ATOM 668 N N . SER A 1 91 ? 2.897 1.271 -16.324 1.00 71.00 91 SER A N 1
ATOM 669 C CA . SER A 1 91 ? 3.611 1.493 -17.584 1.00 71.00 91 SER A CA 1
ATOM 670 C C . SER A 1 91 ? 4.092 2.932 -17.777 1.00 71.00 91 SER A C 1
ATOM 672 O O . SER A 1 91 ? 5.033 3.146 -18.542 1.00 71.00 91 SER A O 1
ATOM 674 N N . GLU A 1 92 ? 3.471 3.902 -17.105 1.00 68.94 92 GLU A N 1
ATOM 675 C CA . GLU A 1 92 ? 3.878 5.307 -17.108 1.00 68.94 92 GLU A CA 1
ATOM 676 C C . GLU A 1 92 ? 4.474 5.700 -15.740 1.00 68.94 92 GLU A C 1
ATOM 678 O O . GLU A 1 92 ? 4.056 5.192 -14.704 1.00 68.94 92 GLU A O 1
ATOM 683 N N . GLU A 1 93 ? 5.437 6.634 -15.697 1.00 54.06 93 GLU A N 1
ATOM 684 C CA . GLU A 1 93 ? 6.055 7.096 -14.429 1.00 54.06 93 GLU A CA 1
ATOM 685 C C . GLU A 1 93 ? 5.042 7.711 -13.445 1.00 54.06 93 GLU A C 1
ATOM 687 O O . GLU A 1 93 ? 5.308 7.800 -12.251 1.00 54.06 93 GLU A O 1
ATOM 692 N N . SER A 1 94 ? 3.873 8.129 -13.939 1.00 64.19 94 SER A N 1
ATOM 693 C CA . SER A 1 94 ? 2.771 8.657 -13.123 1.00 64.19 94 SER A CA 1
ATOM 694 C C . SER A 1 94 ? 1.828 7.571 -12.588 1.00 64.19 94 SER A C 1
ATOM 696 O O . SER A 1 94 ? 0.940 7.878 -11.797 1.00 64.19 94 SER A O 1
ATOM 698 N N . ASP A 1 95 ? 2.029 6.307 -12.972 1.00 80.56 95 ASP A N 1
ATOM 699 C CA . ASP A 1 95 ? 1.198 5.171 -12.569 1.00 80.56 95 ASP A CA 1
ATOM 700 C C . ASP A 1 95 ? 1.712 4.521 -11.279 1.00 80.56 95 ASP A C 1
ATOM 702 O O . ASP A 1 95 ? 1.825 3.296 -11.196 1.00 80.56 95 ASP A O 1
ATOM 706 N N . LEU A 1 96 ? 2.072 5.304 -10.266 1.00 90.12 96 LEU A N 1
ATOM 707 C CA . LEU A 1 96 ? 2.372 4.713 -8.964 1.00 90.12 96 LEU A CA 1
ATOM 708 C C . LEU A 1 96 ? 1.057 4.271 -8.305 1.00 90.12 96 LEU A C 1
ATOM 710 O O . LEU A 1 96 ? 0.048 4.953 -8.451 1.00 90.12 96 LEU A O 1
ATOM 714 N N . PHE A 1 97 ? 1.024 3.140 -7.604 1.00 92.50 97 PHE A N 1
ATOM 715 C CA . PHE A 1 97 ? -0.169 2.681 -6.878 1.00 92.50 97 PHE A CA 1
ATOM 716 C C . PHE A 1 97 ? 0.166 1.704 -5.754 1.00 92.50 97 PHE A C 1
ATOM 718 O O . PHE A 1 97 ? 1.250 1.121 -5.713 1.00 92.50 97 PHE A O 1
ATOM 725 N N . LEU A 1 98 ? -0.805 1.492 -4.867 1.00 94.06 98 LEU A N 1
ATOM 726 C CA . LEU A 1 98 ? -0.767 0.447 -3.848 1.00 94.06 98 LEU A CA 1
ATOM 727 C C . LEU A 1 98 ? -1.792 -0.641 -4.171 1.00 94.06 98 LEU A C 1
ATOM 729 O O . LEU A 1 98 ? -2.915 -0.338 -4.579 1.00 94.06 98 LEU A O 1
ATOM 733 N N . TRP A 1 99 ? -1.417 -1.902 -3.956 1.00 94.31 99 TRP A N 1
ATOM 734 C CA . TRP A 1 99 ? -2.379 -2.996 -3.825 1.00 94.31 99 TRP A CA 1
ATOM 735 C C . TRP A 1 99 ? -2.715 -3.176 -2.356 1.00 94.31 99 TRP A C 1
ATOM 737 O O . TRP A 1 99 ? -1.818 -3.402 -1.538 1.00 94.31 99 TRP A O 1
ATOM 747 N N . ILE A 1 100 ? -3.999 -3.054 -2.038 1.00 93.12 100 ILE A N 1
ATOM 748 C CA . ILE A 1 100 ? -4.490 -3.001 -0.668 1.00 93.12 100 ILE A CA 1
ATOM 749 C C . ILE A 1 100 ? -5.636 -3.993 -0.478 1.00 93.12 100 ILE A C 1
ATOM 751 O O . ILE A 1 100 ? -6.507 -4.085 -1.336 1.00 93.12 100 ILE A O 1
ATOM 755 N N . SER A 1 101 ? -5.670 -4.679 0.665 1.00 92.69 101 SER A N 1
ATOM 756 C CA . SER A 1 101 ? -6.855 -5.386 1.165 1.00 92.69 101 SER A CA 1
ATOM 757 C C . SER A 1 101 ? -7.281 -4.844 2.531 1.00 92.69 101 SER A C 1
ATOM 759 O O . SER A 1 101 ? -6.451 -4.371 3.313 1.00 92.69 101 SER A O 1
ATOM 761 N N . ILE A 1 102 ? -8.584 -4.902 2.819 1.00 91.19 102 ILE A N 1
ATOM 762 C CA . ILE A 1 102 ? -9.171 -4.537 4.116 1.00 91.19 102 ILE A CA 1
ATOM 763 C C . ILE A 1 102 ? -9.749 -5.802 4.754 1.00 91.19 102 ILE A C 1
ATOM 765 O O . ILE A 1 102 ? -10.547 -6.503 4.134 1.00 91.19 102 ILE A O 1
ATOM 769 N N . ALA A 1 103 ? -9.378 -6.097 6.000 1.00 86.75 103 ALA A N 1
ATOM 770 C CA . ALA A 1 103 ? -9.883 -7.279 6.689 1.00 86.75 103 ALA A CA 1
ATOM 771 C C . ALA A 1 103 ? -11.403 -7.187 6.925 1.00 86.75 103 ALA A C 1
ATOM 773 O O . ALA A 1 103 ? -11.896 -6.222 7.507 1.00 86.75 103 ALA A O 1
ATOM 774 N N . GLY A 1 104 ? -12.138 -8.230 6.525 1.00 72.38 104 GLY A N 1
ATOM 775 C CA . GLY A 1 104 ? -13.574 -8.369 6.793 1.00 72.38 104 GLY A CA 1
ATOM 776 C C . GLY A 1 104 ? -14.509 -7.701 5.778 1.00 72.38 104 GLY A C 1
ATOM 777 O O . GLY A 1 104 ? -15.712 -7.647 6.031 1.00 72.38 104 GLY A O 1
ATOM 778 N N . HIS A 1 105 ? -13.990 -7.215 4.649 1.00 58.66 105 HIS A N 1
ATOM 779 C CA . HIS A 1 105 ? -14.794 -6.647 3.569 1.00 58.66 105 HIS A CA 1
ATOM 780 C C . HIS A 1 105 ? -15.116 -7.728 2.512 1.00 58.66 105 HIS A C 1
ATOM 782 O O . HIS A 1 105 ? -14.445 -7.782 1.491 1.00 58.66 105 HIS A O 1
ATOM 788 N N . HIS A 1 106 ? -16.117 -8.581 2.789 1.00 48.25 106 HIS A N 1
ATOM 789 C CA . HIS A 1 106 ? -16.662 -9.621 1.887 1.00 48.25 106 HIS A CA 1
ATOM 790 C C . HIS A 1 106 ? -17.927 -9.170 1.140 1.00 48.25 106 HIS A C 1
ATOM 792 O O . HIS A 1 106 ? -18.715 -8.395 1.734 1.00 48.25 106 HIS A O 1
#

Foldseek 3Di:
DDDDPDPPPPPPPPDPPPVPDPPDPPPVQKDKAAAQDADQQWHWHDDPQQWTKIARCPQFFKWWAFGPDRDIDTGSDRMDTGHNRRWDDDPDNRRIIIIMGTPPPD

pLDDT: mean 77.76, std 19.96, range [39.56, 96.94]